Protein AF-A0A969N035-F1 (afdb_monomer)

Mean predicted aligned error: 5.3 Å

pLDDT: mean 88.07, std 5.75, range [61.44, 95.5]

Structure (mmCIF, N/CA/C/O backbone):
data_AF-A0A969N035-F1
#
_entry.id   AF-A0A969N035-F1
#
loop_
_atom_site.group_PDB
_atom_site.id
_atom_site.type_symbol
_atom_site.label_atom_id
_atom_site.label_alt_id
_atom_site.label_comp_id
_atom_site.label_asym_id
_atom_site.label_entity_id
_atom_site.label_seq_id
_atom_site.pdbx_PDB_ins_code
_atom_site.Cartn_x
_atom_site.Cartn_y
_atom_site.Cartn_z
_atom_site.occupancy
_atom_site.B_iso_or_equiv
_atom_site.auth_seq_id
_atom_site.auth_comp_id
_atom_site.auth_asym_id
_atom_site.auth_atom_id
_atom_site.pdbx_PDB_model_num
ATOM 1 N N . MET A 1 1 ? -14.420 -9.592 6.435 1.00 79.50 1 MET A N 1
ATOM 2 C CA . MET A 1 1 ? -13.135 -9.461 5.724 1.00 79.50 1 MET A CA 1
ATOM 3 C C . MET A 1 1 ? -13.407 -8.513 4.603 1.00 79.50 1 MET A C 1
ATOM 5 O O . MET A 1 1 ? -14.156 -8.874 3.703 1.00 79.50 1 MET A O 1
ATOM 9 N N . HIS A 1 2 ? -12.872 -7.311 4.712 1.00 87.25 2 HIS A N 1
ATOM 10 C CA . HIS A 1 2 ? -13.128 -6.267 3.742 1.00 87.25 2 HIS A CA 1
ATOM 11 C C . HIS A 1 2 ? -11.819 -5.588 3.368 1.00 87.25 2 HIS A C 1
ATOM 13 O O . HIS A 1 2 ? -11.051 -5.183 4.242 1.00 87.25 2 HIS A O 1
ATOM 19 N N . ILE A 1 3 ? -11.551 -5.504 2.068 1.00 89.44 3 ILE A N 1
ATOM 20 C CA . ILE A 1 3 ? -10.440 -4.718 1.535 1.00 89.44 3 ILE A CA 1
ATOM 21 C C . ILE A 1 3 ? -11.058 -3.416 1.035 1.00 89.44 3 ILE A C 1
ATOM 23 O O . ILE A 1 3 ? -11.616 -3.377 -0.060 1.00 89.44 3 ILE A O 1
ATOM 27 N N . TYR A 1 4 ? -10.991 -2.379 1.868 1.00 91.38 4 TYR A N 1
ATOM 28 C CA . TYR A 1 4 ? -11.556 -1.067 1.581 1.00 91.38 4 TYR A CA 1
ATOM 29 C C . TYR A 1 4 ? -10.765 -0.379 0.475 1.00 91.38 4 TYR A C 1
ATOM 31 O O . TYR A 1 4 ? -9.536 -0.289 0.533 1.00 91.38 4 TYR A O 1
ATOM 39 N N . GLN A 1 5 ? -11.469 0.136 -0.526 1.00 88.00 5 GLN A N 1
ATOM 40 C CA . GLN A 1 5 ? -10.866 0.906 -1.615 1.00 88.00 5 GLN A CA 1
ATOM 41 C C . GLN A 1 5 ? -10.540 2.354 -1.175 1.00 88.00 5 GLN A C 1
ATOM 43 O O . GLN A 1 5 ? -11.072 2.815 -0.166 1.00 88.00 5 GLN A O 1
ATOM 48 N N . PRO A 1 6 ? -9.728 3.140 -1.922 1.00 80.94 6 PRO A N 1
ATOM 49 C CA . PRO A 1 6 ? -9.259 4.482 -1.514 1.00 80.94 6 PRO A CA 1
ATOM 50 C C . PRO A 1 6 ? -10.329 5.572 -1.292 1.00 80.94 6 PRO A C 1
ATOM 52 O O . PRO A 1 6 ? -9.987 6.742 -1.120 1.00 80.94 6 PRO A O 1
ATOM 55 N N . LYS A 1 7 ? -11.612 5.230 -1.402 1.00 81.56 7 LYS A N 1
ATOM 56 C CA . LYS A 1 7 ? -12.772 6.117 -1.220 1.00 81.56 7 LYS A CA 1
ATOM 57 C C . LYS A 1 7 ? -13.932 5.416 -0.514 1.00 81.56 7 LYS A C 1
ATOM 59 O O . LYS A 1 7 ? -15.048 5.921 -0.535 1.00 81.56 7 LYS A O 1
ATOM 64 N N . GLU A 1 8 ? -13.692 4.216 -0.009 1.00 88.38 8 GLU A N 1
ATOM 65 C CA . GLU A 1 8 ? -14.715 3.430 0.649 1.00 88.38 8 GLU A CA 1
ATOM 66 C C . GLU A 1 8 ? -14.650 3.693 2.147 1.00 88.38 8 GLU A C 1
ATOM 68 O O . GLU A 1 8 ? -13.581 3.598 2.750 1.00 88.38 8 GLU A O 1
ATOM 73 N N . ASP A 1 9 ? -15.791 4.044 2.729 1.00 87.88 9 ASP A N 1
ATOM 74 C CA . ASP A 1 9 ? -15.888 4.258 4.163 1.00 87.88 9 ASP A CA 1
ATOM 75 C C . ASP A 1 9 ? -15.878 2.925 4.907 1.00 87.88 9 ASP A C 1
ATOM 77 O O . ASP A 1 9 ? -16.396 1.909 4.435 1.00 87.88 9 ASP A O 1
ATOM 81 N N . TRP A 1 10 ? -15.314 2.940 6.111 1.00 89.81 10 TRP A N 1
ATOM 82 C CA . TRP A 1 10 ? -15.334 1.763 6.963 1.00 89.81 10 TRP A CA 1
ATOM 83 C C . TRP A 1 10 ? -16.726 1.496 7.501 1.00 89.81 10 TRP A C 1
ATOM 85 O O . TRP A 1 10 ? -17.423 2.403 7.963 1.00 89.81 10 TRP A O 1
ATOM 95 N N . ILE A 1 11 ? -17.092 0.219 7.523 1.00 87.75 11 ILE A N 1
ATOM 96 C CA . ILE A 1 11 ? -18.293 -0.217 8.219 1.00 87.75 11 ILE A CA 1
ATOM 97 C C . ILE A 1 11 ? -18.085 0.068 9.721 1.00 87.75 11 ILE A C 1
ATOM 99 O O . ILE A 1 11 ? -17.047 -0.308 10.280 1.00 87.75 11 ILE A O 1
ATOM 103 N N . PRO A 1 12 ? -19.031 0.740 10.406 1.00 83.94 12 PRO A N 1
ATOM 104 C CA . PRO A 1 12 ? -18.907 1.024 11.831 1.00 83.94 12 PRO A CA 1
ATOM 105 C C . PRO A 1 12 ? -18.654 -0.245 12.655 1.00 83.94 12 PRO A C 1
ATOM 107 O O . PRO A 1 12 ? -19.396 -1.216 12.559 1.00 83.94 12 PRO A O 1
ATOM 110 N N . GLY A 1 13 ? -17.602 -0.229 13.479 1.00 81.00 13 GLY A N 1
ATOM 111 C CA . GLY A 1 13 ? -17.180 -1.387 14.279 1.00 81.00 13 GLY A CA 1
ATOM 112 C C . GLY A 1 13 ? -16.235 -2.359 13.560 1.00 81.00 13 GLY A C 1
ATOM 113 O O . GLY A 1 13 ? -15.646 -3.214 14.215 1.00 81.00 13 GLY A O 1
ATOM 114 N N . GLU A 1 14 ? -16.010 -2.190 12.256 1.00 84.06 14 GLU A N 1
ATOM 115 C CA . GLU A 1 14 ? -15.136 -3.026 11.425 1.00 84.06 14 GLU A CA 1
ATOM 116 C C . GLU A 1 14 ? -13.935 -2.235 10.884 1.00 84.06 14 GLU A C 1
ATOM 118 O O . GLU A 1 14 ? -13.693 -2.146 9.676 1.00 84.06 14 GLU A O 1
ATOM 123 N N . PHE A 1 15 ? -13.154 -1.665 11.803 1.00 86.38 15 PHE A N 1
ATOM 124 C CA . PHE A 1 15 ? -11.963 -0.882 11.472 1.00 86.38 15 PHE A CA 1
ATOM 125 C C . PHE A 1 15 ? -10.928 -1.713 10.706 1.00 86.38 15 PHE A C 1
ATOM 127 O O . PHE A 1 15 ? -10.736 -2.899 10.989 1.00 86.38 15 PHE A O 1
ATOM 134 N N . ALA A 1 16 ? -10.231 -1.083 9.758 1.00 90.88 16 ALA A N 1
ATOM 135 C CA . ALA A 1 16 ? -9.109 -1.730 9.099 1.00 90.88 16 ALA A CA 1
ATOM 136 C C . ALA A 1 16 ? -7.880 -1.734 10.017 1.00 90.88 16 ALA A C 1
ATOM 138 O O . ALA A 1 16 ? -7.433 -0.698 10.505 1.00 90.88 16 ALA A O 1
ATOM 139 N N . SER A 1 17 ? -7.321 -2.919 10.227 1.00 92.69 17 SER A N 1
ATOM 140 C CA . SER A 1 17 ? -6.133 -3.168 11.048 1.00 92.69 17 SER A CA 1
ATOM 141 C C . SER A 1 17 ? -4.833 -3.075 10.247 1.00 92.69 17 SER A C 1
ATOM 143 O O . SER A 1 17 ? -3.751 -2.962 10.826 1.00 92.69 17 SER A O 1
ATOM 145 N N . LEU A 1 18 ? -4.925 -3.120 8.916 1.00 94.62 18 LEU A N 1
ATOM 146 C CA . LEU A 1 18 ? -3.807 -2.938 7.994 1.00 94.62 18 LEU A CA 1
ATOM 147 C C . LEU A 1 18 ? -4.062 -1.762 7.058 1.00 94.62 18 LEU A C 1
ATOM 149 O O . LEU A 1 18 ? -5.156 -1.629 6.512 1.00 94.62 18 LEU A O 1
ATOM 153 N N . LEU A 1 19 ? -3.018 -0.977 6.813 1.00 95.50 19 LEU A N 1
AT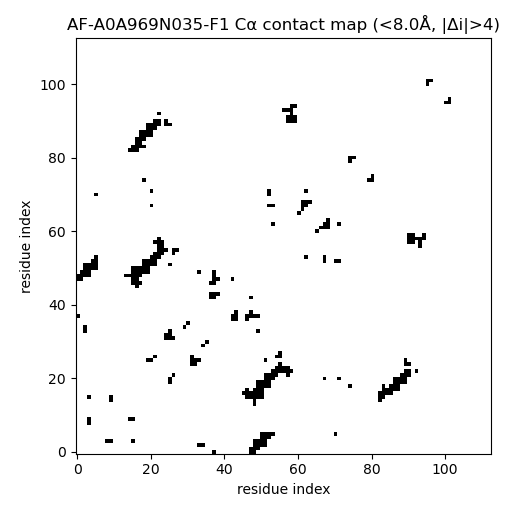OM 154 C CA . LEU A 1 19 ? -2.963 -0.016 5.717 1.00 95.50 19 LEU A CA 1
ATOM 155 C C . LEU A 1 19 ? -2.038 -0.569 4.633 1.00 95.50 19 LEU A C 1
ATOM 157 O O . LEU A 1 19 ? -0.857 -0.788 4.884 1.00 95.50 19 LEU A O 1
ATOM 161 N N . ALA A 1 20 ? -2.551 -0.790 3.432 1.00 95.12 20 ALA A N 1
ATOM 162 C CA . ALA A 1 20 ? -1.794 -1.286 2.294 1.00 95.12 20 ALA A CA 1
ATOM 163 C C . ALA A 1 20 ? -1.726 -0.217 1.204 1.00 95.12 20 ALA A C 1
ATOM 165 O O . ALA A 1 20 ? -2.754 0.293 0.777 1.00 95.12 20 ALA A O 1
ATOM 166 N N . ILE A 1 21 ? -0.534 0.108 0.715 1.00 94.44 21 ILE A N 1
ATOM 167 C CA . ILE A 1 21 ? -0.336 0.973 -0.452 1.00 94.44 21 ILE A CA 1
ATOM 168 C C . ILE A 1 21 ? 0.465 0.218 -1.504 1.00 94.44 21 ILE A C 1
ATOM 170 O O . ILE A 1 21 ? 1.528 -0.334 -1.206 1.00 94.44 21 ILE A O 1
ATOM 174 N N . GLY A 1 22 ? -0.038 0.191 -2.737 1.00 93.06 22 GLY A N 1
ATOM 175 C CA . GLY A 1 22 ? 0.721 -0.428 -3.807 1.00 93.06 22 GLY A CA 1
ATOM 176 C C . GLY A 1 22 ? 0.124 -0.377 -5.201 1.00 93.06 22 GLY A C 1
ATOM 177 O O . GLY A 1 22 ? -0.810 0.376 -5.477 1.00 93.06 22 GLY A O 1
ATOM 178 N N . ASP A 1 23 ? 0.708 -1.176 -6.089 1.00 90.50 23 ASP A N 1
ATOM 179 C CA . ASP A 1 23 ? 0.317 -1.251 -7.493 1.00 90.50 23 ASP A CA 1
ATOM 180 C C . ASP A 1 23 ? -0.586 -2.470 -7.784 1.00 90.50 23 ASP A C 1
ATOM 182 O O . ASP A 1 23 ? -1.294 -2.983 -6.914 1.00 90.50 23 ASP A O 1
ATOM 186 N N . SER A 1 24 ? -0.565 -2.933 -9.035 1.00 88.75 24 SER A N 1
ATOM 187 C CA . SER A 1 24 ? -1.169 -4.178 -9.514 1.00 88.75 24 SER A CA 1
ATOM 188 C C . SER A 1 24 ? -1.101 -5.368 -8.544 1.00 88.75 24 SER A C 1
ATOM 190 O O . SER A 1 24 ? -2.098 -6.073 -8.408 1.00 88.75 24 SER A O 1
ATOM 192 N N . TRP A 1 25 ? 0.005 -5.571 -7.816 1.00 87.44 25 TRP A N 1
ATOM 193 C CA . TRP A 1 25 ? 0.171 -6.707 -6.896 1.00 87.44 25 TRP A CA 1
ATOM 194 C C . TRP A 1 25 ? -0.837 -6.718 -5.739 1.00 87.44 25 TRP A C 1
ATOM 196 O O . TRP A 1 25 ? -1.196 -7.786 -5.237 1.00 87.44 25 TRP A O 1
ATOM 206 N N . PHE A 1 26 ? -1.323 -5.543 -5.335 1.00 91.94 26 PHE A N 1
ATOM 207 C CA . PHE A 1 26 ? -2.404 -5.392 -4.358 1.00 91.94 26 PHE A CA 1
ATOM 208 C C . PHE A 1 26 ? -3.778 -5.252 -5.025 1.00 91.94 26 PHE A C 1
ATOM 210 O O . PHE A 1 26 ? -4.783 -5.622 -4.428 1.00 91.94 26 PHE A O 1
ATOM 217 N N . TRP A 1 27 ? -3.824 -4.781 -6.273 1.00 86.06 27 TRP A N 1
ATOM 218 C CA . 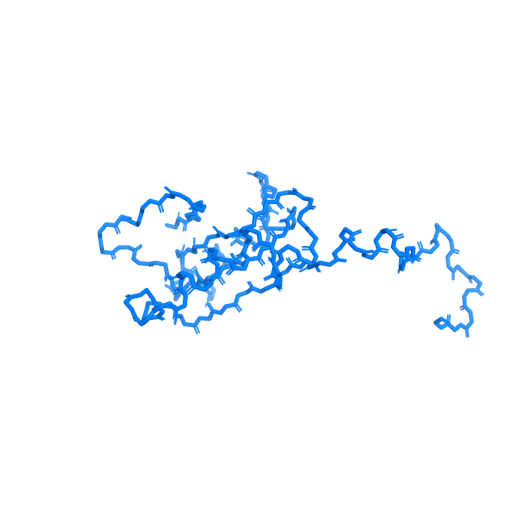TRP A 1 27 ? -5.057 -4.411 -6.974 1.00 86.06 27 TRP A CA 1
ATOM 219 C C . TRP A 1 27 ? -5.668 -5.479 -7.889 1.00 86.06 27 TRP A C 1
ATOM 221 O O . TRP A 1 27 ? -6.787 -5.277 -8.364 1.00 86.06 27 TRP A O 1
ATOM 231 N N . TYR A 1 28 ? -4.985 -6.593 -8.175 1.00 81.88 28 TYR A N 1
ATOM 232 C CA . TYR A 1 28 ? -5.564 -7.630 -9.036 1.00 81.88 28 TYR A CA 1
ATOM 233 C C . TYR A 1 28 ? -6.930 -8.107 -8.501 1.00 81.88 28 TYR A C 1
ATOM 235 O O . TYR A 1 28 ? -7.062 -8.373 -7.305 1.00 81.88 28 TYR A O 1
ATOM 243 N N . PRO A 1 29 ? -7.957 -8.239 -9.365 1.00 67.25 29 PRO A N 1
ATOM 244 C CA . PRO A 1 29 ? -9.344 -8.431 -8.934 1.00 67.25 29 PRO A CA 1
ATOM 245 C C . PRO A 1 29 ? -9.625 -9.797 -8.291 1.00 67.25 29 PRO A C 1
ATOM 247 O O . PRO A 1 29 ? -10.681 -9.975 -7.690 1.00 67.25 29 PRO A O 1
ATOM 250 N N . LYS A 1 30 ? -8.715 -10.770 -8.427 1.00 69.19 30 LYS A N 1
ATOM 251 C CA . LYS A 1 30 ? -8.791 -12.092 -7.791 1.00 69.19 30 LYS A CA 1
ATOM 252 C C . LYS A 1 30 ? -7.393 -12.547 -7.383 1.00 69.19 30 LYS A C 1
ATOM 254 O O . LYS A 1 30 ? -6.454 -12.331 -8.147 1.00 69.19 30 LYS A O 1
ATOM 259 N N . ASN A 1 31 ? -7.281 -13.217 -6.235 1.00 71.62 31 ASN A N 1
ATOM 260 C CA . ASN A 1 31 ? -6.047 -13.842 -5.746 1.00 71.62 31 ASN A CA 1
ATOM 261 C C . ASN A 1 31 ? -4.861 -12.870 -5.634 1.00 71.62 31 ASN A C 1
ATOM 263 O O . ASN A 1 31 ? -3.728 -13.220 -5.964 1.00 71.62 31 ASN A O 1
ATOM 267 N N . ASN A 1 32 ? -5.113 -11.639 -5.187 1.00 86.00 32 ASN A N 1
ATOM 268 C CA . ASN A 1 32 ? -4.027 -10.721 -4.854 1.00 86.00 32 ASN A CA 1
ATOM 269 C C . ASN A 1 32 ? -3.444 -11.039 -3.464 1.00 86.00 32 ASN A C 1
ATOM 271 O O . ASN A 1 32 ? -4.038 -11.763 -2.660 1.00 86.00 32 ASN A O 1
ATOM 275 N N . ILE A 1 33 ? -2.263 -10.486 -3.173 1.00 88.81 33 ILE A N 1
ATOM 276 C CA . ILE A 1 33 ? -1.541 -10.751 -1.918 1.00 88.81 33 ILE A CA 1
ATOM 277 C C . ILE A 1 33 ? -2.364 -10.353 -0.685 1.00 88.81 33 ILE A C 1
ATOM 279 O O . ILE A 1 33 ? -2.304 -11.037 0.337 1.00 88.81 33 ILE A O 1
ATOM 283 N N . LEU A 1 34 ? -3.154 -9.279 -0.771 1.00 90.88 34 LEU A N 1
ATOM 284 C CA . LEU A 1 34 ? -3.968 -8.814 0.352 1.00 90.88 34 LEU A CA 1
ATOM 285 C C . LEU A 1 34 ? -5.074 -9.813 0.694 1.00 90.88 34 LEU A C 1
ATOM 287 O O . LEU A 1 34 ? -5.315 -10.066 1.872 1.00 90.88 34 LEU A O 1
ATOM 291 N N . GLN A 1 35 ? -5.689 -10.434 -0.316 1.00 89.44 35 GLN A N 1
ATOM 292 C CA . GLN A 1 35 ? -6.662 -11.503 -0.110 1.00 89.44 35 GLN A CA 1
ATOM 293 C C . GLN A 1 35 ? -6.022 -12.704 0.599 1.00 89.44 35 GLN A C 1
ATOM 295 O O . GLN A 1 35 ? -6.551 -13.178 1.602 1.00 89.44 35 GLN A O 1
ATOM 300 N N . ALA A 1 36 ? -4.846 -13.144 0.141 1.00 88.88 36 ALA A N 1
ATOM 301 C CA . ALA A 1 36 ? -4.133 -14.251 0.775 1.00 88.88 36 ALA A CA 1
ATOM 302 C C . ALA A 1 36 ? -3.801 -13.960 2.250 1.00 88.88 36 ALA A C 1
ATOM 304 O O . ALA A 1 36 ? -3.953 -14.838 3.097 1.00 88.88 36 ALA A O 1
ATOM 305 N N . LEU A 1 37 ? -3.393 -12.728 2.577 1.00 87.88 37 LEU A N 1
ATOM 306 C CA . LEU A 1 37 ? -3.134 -12.307 3.959 1.00 87.88 37 LEU A CA 1
ATOM 307 C C . LEU A 1 37 ? -4.405 -12.299 4.812 1.00 87.88 37 LEU A C 1
ATOM 309 O O . LEU A 1 37 ? -4.397 -12.811 5.932 1.00 87.88 37 LEU A O 1
ATOM 313 N N . ALA A 1 38 ? -5.488 -11.741 4.277 1.00 87.75 38 ALA A N 1
ATOM 314 C CA . ALA A 1 38 ? -6.751 -11.592 4.985 1.00 87.75 38 ALA A CA 1
ATOM 315 C C . ALA A 1 38 ? -7.477 -12.936 5.209 1.00 87.75 38 ALA A C 1
ATOM 317 O O . ALA A 1 38 ? -8.245 -13.074 6.163 1.00 87.75 38 ALA A O 1
ATOM 318 N N . GLU A 1 39 ? -7.201 -13.944 4.376 1.00 88.69 39 GLU A N 1
ATOM 319 C CA . GLU A 1 39 ? -7.745 -15.304 4.491 1.00 88.69 39 GLU A CA 1
ATOM 320 C C . GLU A 1 39 ? -6.811 -16.271 5.243 1.00 88.69 39 GLU A C 1
ATOM 322 O O . GLU A 1 39 ? -7.243 -17.348 5.668 1.00 88.69 39 GLU A O 1
ATOM 327 N N . HIS A 1 40 ? -5.541 -15.908 5.458 1.00 89.88 40 HIS A N 1
ATOM 328 C CA . HIS A 1 40 ? -4.557 -16.811 6.050 1.00 89.88 40 HIS A CA 1
ATOM 329 C C . HIS A 1 40 ? -4.953 -17.217 7.487 1.00 89.88 40 HIS A C 1
ATOM 331 O O . HIS A 1 40 ? -5.126 -16.344 8.343 1.00 89.88 40 HIS A O 1
ATOM 337 N N . PRO A 1 41 ? -5.012 -18.523 7.833 1.00 89.44 41 PRO A N 1
ATOM 338 C CA . PRO A 1 41 ? -5.584 -18.998 9.101 1.00 89.44 41 PRO A CA 1
ATOM 339 C C . PRO A 1 41 ? -4.976 -18.402 10.373 1.00 89.44 41 PRO A C 1
ATOM 341 O O . PRO A 1 41 ? -5.661 -18.304 11.384 1.00 89.44 41 PRO A O 1
ATOM 344 N N . ARG A 1 42 ? -3.697 -18.008 10.328 1.00 88.31 42 ARG A N 1
ATOM 345 C CA . ARG A 1 42 ? -2.982 -17.408 11.472 1.00 88.31 42 ARG A CA 1
ATOM 346 C C . ARG A 1 42 ? -3.014 -15.879 11.503 1.00 88.31 42 ARG A C 1
ATOM 348 O O . ARG A 1 42 ? -2.598 -15.295 12.493 1.00 88.31 42 ARG A O 1
ATOM 355 N N . LEU A 1 43 ? -3.417 -15.241 10.406 1.00 83.81 43 LEU A N 1
ATOM 356 C CA . LEU A 1 43 ? -3.344 -13.786 10.227 1.00 83.81 43 LEU A CA 1
ATOM 357 C C . LEU A 1 43 ? -4.731 -13.152 10.091 1.00 83.81 43 LEU A C 1
ATOM 359 O O . LEU A 1 43 ? -4.889 -11.976 10.395 1.00 83.81 43 LEU A O 1
ATOM 363 N N . LYS A 1 44 ? -5.742 -13.931 9.695 1.00 81.62 44 LYS A N 1
ATOM 364 C CA . LYS A 1 44 ? -7.089 -13.441 9.403 1.00 81.62 44 LYS A CA 1
ATOM 365 C C . LYS A 1 44 ? -7.743 -12.685 10.558 1.00 81.62 44 LYS A C 1
ATOM 367 O O . LYS A 1 44 ? -8.433 -11.719 10.296 1.00 81.62 44 LYS A O 1
ATOM 372 N N . ASP A 1 45 ? -7.555 -13.089 11.813 1.00 83.44 45 ASP A N 1
ATOM 373 C CA . ASP A 1 45 ? -8.276 -12.481 12.939 1.00 83.44 45 ASP A CA 1
ATOM 374 C C . ASP A 1 45 ? -7.721 -11.089 13.292 1.00 83.44 45 ASP A C 1
ATOM 376 O O . ASP A 1 45 ? -8.511 -10.147 13.348 1.00 83.44 45 ASP A O 1
ATOM 380 N N . PRO A 1 46 ? -6.393 -10.895 13.443 1.00 80.44 46 PRO A N 1
ATOM 381 C CA . PRO A 1 46 ? -5.833 -9.559 13.648 1.00 80.44 46 PRO A CA 1
ATOM 382 C C . PRO A 1 46 ? -5.814 -8.689 12.384 1.00 80.44 46 PRO A C 1
ATOM 384 O O . PRO A 1 46 ? -5.654 -7.480 12.512 1.00 80.44 46 PRO A O 1
ATOM 387 N N . PHE A 1 47 ? -5.935 -9.272 11.182 1.00 83.56 47 PHE A N 1
ATOM 388 C CA . PHE A 1 47 ? -5.706 -8.571 9.910 1.00 83.56 47 PHE A CA 1
ATOM 389 C C . PHE A 1 47 ? -6.843 -8.692 8.891 1.00 83.56 47 PHE A C 1
ATOM 391 O O . PHE A 1 47 ? -6.634 -8.528 7.689 1.00 83.56 47 PHE A O 1
ATOM 398 N N . ARG A 1 48 ? -8.061 -8.973 9.362 1.00 83.50 48 ARG A N 1
ATOM 399 C CA . ARG A 1 48 ? -9.206 -9.294 8.497 1.00 83.50 48 ARG A CA 1
ATOM 400 C C . ARG A 1 48 ? -9.630 -8.159 7.576 1.00 83.50 48 ARG A C 1
ATOM 402 O O . ARG A 1 48 ? -10.210 -8.415 6.522 1.00 83.50 48 ARG A O 1
ATOM 409 N N . ASN A 1 49 ? -9.427 -6.923 8.016 1.00 91.38 49 ASN A N 1
ATOM 410 C CA . ASN A 1 49 ? -9.890 -5.730 7.329 1.00 91.38 49 ASN A CA 1
ATOM 411 C C . ASN A 1 49 ? -8.685 -4.860 6.966 1.00 91.38 49 ASN A C 1
ATOM 413 O O . ASN A 1 49 ? -7.825 -4.583 7.806 1.00 91.38 49 ASN A O 1
ATOM 417 N N . ILE A 1 50 ? -8.617 -4.450 5.702 1.00 93.81 50 ILE A N 1
ATOM 418 C CA . ILE A 1 50 ? -7.445 -3.798 5.114 1.00 93.81 50 ILE A CA 1
ATOM 419 C C . ILE A 1 50 ? -7.903 -2.535 4.393 1.00 93.81 50 ILE A C 1
ATOM 421 O O . ILE A 1 50 ? -8.765 -2.610 3.525 1.00 93.81 50 ILE A O 1
ATOM 425 N N . GLN A 1 51 ? -7.315 -1.385 4.710 1.00 94.94 51 GLN A N 1
ATOM 426 C CA . GLN A 1 51 ? -7.455 -0.179 3.903 1.00 94.94 51 GLN A CA 1
ATOM 427 C C . GLN A 1 51 ? -6.436 -0.238 2.774 1.00 94.94 51 GLN A C 1
ATOM 429 O O . GLN A 1 51 ? -5.235 -0.198 3.032 1.00 94.94 51 GLN A O 1
ATOM 434 N N . MET A 1 52 ? -6.894 -0.319 1.528 1.00 94.00 52 MET A N 1
ATOM 435 C CA . MET A 1 52 ? -6.027 -0.319 0.357 1.00 94.00 52 MET A CA 1
ATOM 436 C C . MET A 1 52 ? -5.973 1.068 -0.288 1.00 94.00 52 MET A C 1
ATOM 438 O O . MET A 1 52 ? -6.988 1.731 -0.504 1.00 94.00 52 MET A O 1
ATOM 442 N N . LEU A 1 53 ? -4.758 1.486 -0.619 1.00 93.00 53 LEU A N 1
ATOM 443 C CA . LEU A 1 53 ? -4.392 2.675 -1.374 1.00 93.00 53 LEU A CA 1
ATOM 444 C C . LEU A 1 53 ? -3.619 2.270 -2.635 1.00 93.00 53 LEU A C 1
ATOM 446 O O . LEU A 1 53 ? -3.137 1.142 -2.765 1.00 93.00 53 LEU A O 1
ATOM 450 N N . GLY A 1 54 ? -3.455 3.213 -3.561 1.00 85.12 54 GLY A N 1
ATOM 451 C CA . GLY A 1 54 ? -2.737 2.974 -4.813 1.00 85.12 54 GLY A CA 1
ATOM 452 C C . GLY A 1 54 ? -3.665 2.681 -5.988 1.00 85.12 54 GLY A C 1
ATOM 453 O O . GLY A 1 54 ? -4.853 2.995 -5.936 1.00 85.12 54 GLY A O 1
ATOM 454 N N . TYR A 1 55 ? -3.107 2.153 -7.074 1.00 85.94 55 TYR A N 1
ATOM 455 C CA . TYR A 1 55 ? -3.858 1.694 -8.244 1.00 85.94 55 TYR A CA 1
ATOM 456 C C . TYR A 1 55 ? -2.966 0.823 -9.126 1.00 85.94 55 TYR A C 1
ATOM 458 O O . TYR A 1 55 ? -1.739 0.896 -9.046 1.00 85.94 55 TYR A O 1
ATOM 466 N N . ASN A 1 56 ? -3.573 0.067 -10.040 1.00 86.06 56 ASN A N 1
ATOM 467 C CA . ASN A 1 56 ? -2.830 -0.655 -11.067 1.00 86.06 56 ASN A CA 1
ATOM 468 C C . ASN A 1 56 ? -1.874 0.287 -11.840 1.00 86.06 56 ASN A C 1
ATOM 470 O O . ASN A 1 56 ? -2.270 1.380 -12.249 1.00 86.06 56 ASN A O 1
ATOM 474 N N . GLY A 1 57 ? -0.616 -0.132 -12.011 1.00 86.50 57 GLY A N 1
ATOM 475 C CA . GLY A 1 57 ? 0.426 0.647 -12.689 1.00 86.50 57 GLY A CA 1
ATOM 476 C C . GLY A 1 57 ? 1.056 1.778 -11.864 1.00 86.50 57 GLY A C 1
ATOM 477 O O . GLY A 1 57 ? 1.758 2.616 -12.428 1.00 86.50 57 GLY A O 1
ATOM 478 N N . ALA A 1 58 ? 0.797 1.854 -10.555 1.00 90.69 58 ALA A N 1
ATOM 479 C CA . ALA A 1 58 ? 1.381 2.901 -9.725 1.00 90.69 58 ALA A CA 1
ATOM 480 C C . ALA A 1 58 ? 2.922 2.830 -9.671 1.00 90.69 58 ALA A C 1
ATOM 482 O O . ALA A 1 58 ? 3.505 1.753 -9.521 1.00 90.69 58 ALA A O 1
ATOM 483 N N . LYS A 1 59 ? 3.568 3.996 -9.790 1.00 91.00 59 LYS A N 1
ATOM 484 C CA . LYS A 1 59 ? 5.030 4.163 -9.714 1.00 91.00 59 LYS A CA 1
ATOM 485 C C . LYS A 1 59 ? 5.474 4.661 -8.344 1.00 91.00 59 LYS A C 1
ATOM 487 O O . LYS A 1 59 ? 4.700 5.328 -7.650 1.00 91.00 59 LYS A O 1
ATOM 492 N N . LEU A 1 60 ? 6.733 4.420 -7.983 1.00 89.50 60 LEU A N 1
ATOM 493 C CA . LEU A 1 60 ? 7.295 4.826 -6.691 1.00 89.50 60 LEU A CA 1
ATOM 494 C C . LEU A 1 60 ? 7.185 6.342 -6.462 1.00 89.50 60 LEU A C 1
ATOM 496 O O . LEU A 1 60 ? 6.786 6.778 -5.382 1.00 89.50 60 LEU A O 1
ATOM 500 N N . GLU A 1 61 ? 7.433 7.156 -7.493 1.00 91.12 61 GLU A N 1
ATOM 501 C CA . GLU A 1 61 ? 7.284 8.620 -7.420 1.00 91.12 61 GLU A CA 1
ATOM 502 C C . GLU A 1 61 ? 5.877 9.055 -6.969 1.00 91.12 61 GLU A C 1
ATOM 504 O O . GLU A 1 61 ? 5.707 10.065 -6.282 1.00 91.12 61 GLU A O 1
ATOM 509 N N . GLN A 1 62 ? 4.850 8.265 -7.297 1.00 90.94 62 GLN A N 1
ATOM 510 C CA . GLN A 1 62 ? 3.467 8.580 -6.962 1.00 90.9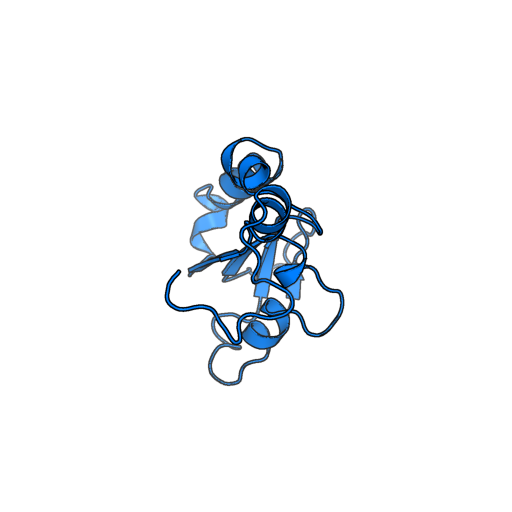4 62 GLN A CA 1
ATOM 511 C C . GLN A 1 62 ? 3.151 8.298 -5.488 1.00 90.94 62 GLN A C 1
ATOM 513 O O . GLN A 1 62 ? 2.214 8.899 -4.950 1.00 90.94 62 GLN A O 1
ATOM 518 N N . TYR A 1 63 ? 3.929 7.421 -4.844 1.00 89.00 63 TYR A N 1
ATOM 519 C CA . TYR A 1 63 ? 3.871 7.146 -3.406 1.00 89.00 63 TYR A CA 1
ATOM 520 C C . TYR A 1 63 ? 4.590 8.216 -2.591 1.00 89.00 63 TYR A C 1
ATOM 522 O O . TYR A 1 63 ? 4.161 8.513 -1.481 1.00 89.00 63 TYR A O 1
ATOM 530 N N . VAL A 1 64 ? 5.663 8.794 -3.140 1.00 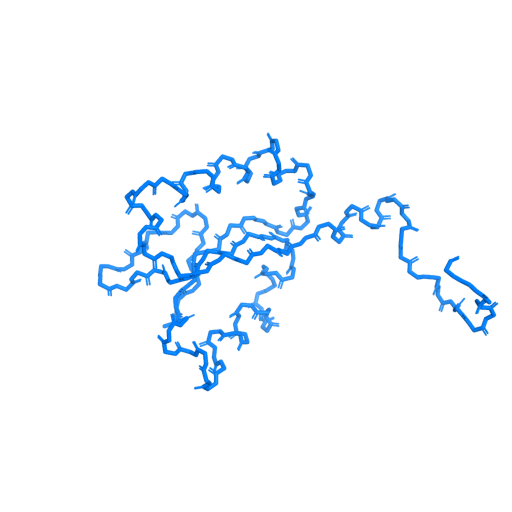88.12 64 VAL A N 1
ATOM 531 C CA . VAL A 1 64 ? 6.498 9.773 -2.429 1.00 88.12 64 VAL A CA 1
ATOM 532 C C . VAL A 1 64 ? 5.982 11.199 -2.621 1.00 88.12 64 VAL A C 1
ATOM 534 O O . VAL A 1 64 ? 5.822 11.935 -1.652 1.00 88.12 64 VAL A O 1
ATOM 537 N N . PHE A 1 65 ? 5.680 11.588 -3.862 1.00 89.19 65 PHE A N 1
ATOM 538 C CA . PHE A 1 65 ? 5.351 12.975 -4.218 1.00 89.19 65 PHE A CA 1
ATOM 539 C C . PHE A 1 65 ? 3.963 13.135 -4.851 1.00 89.19 65 PHE A C 1
ATOM 541 O O . PHE A 1 65 ? 3.434 14.244 -4.940 1.00 89.19 65 PHE A O 1
ATOM 548 N N . GLY A 1 66 ? 3.363 12.039 -5.319 1.00 87.94 66 GLY A N 1
ATOM 549 C CA . GLY A 1 66 ? 2.126 12.074 -6.093 1.00 87.94 66 GLY A CA 1
ATOM 550 C C . GLY A 1 66 ? 0.835 11.949 -5.284 1.00 87.94 66 GLY A C 1
ATOM 551 O O . GLY A 1 66 ? 0.754 12.175 -4.077 1.00 87.94 66 GLY A O 1
ATOM 552 N N . LYS A 1 67 ? -0.234 11.577 -5.996 1.00 85.81 67 LYS A N 1
ATOM 553 C CA . LYS A 1 67 ? -1.592 11.468 -5.440 1.00 85.81 67 LYS A CA 1
ATOM 554 C C . LYS A 1 67 ? -1.712 10.443 -4.304 1.00 85.81 67 LYS A C 1
ATOM 556 O O . LYS A 1 67 ? -2.499 10.669 -3.387 1.00 85.81 67 LYS A O 1
ATOM 561 N N . TYR A 1 68 ? -0.933 9.360 -4.336 1.00 91.62 68 TYR A N 1
ATOM 562 C CA . TYR A 1 68 ? -0.991 8.327 -3.300 1.00 91.62 68 TYR A CA 1
ATOM 563 C C . TYR A 1 68 ? -0.267 8.759 -2.025 1.00 91.62 68 TYR A C 1
ATOM 565 O O . TYR A 1 68 ? -0.712 8.387 -0.946 1.00 91.62 68 TYR A O 1
ATOM 573 N N . ALA A 1 69 ? 0.753 9.621 -2.127 1.00 92.44 69 ALA A N 1
ATOM 574 C CA . ALA A 1 69 ? 1.398 10.233 -0.965 1.00 92.44 69 ALA A CA 1
ATOM 575 C C . ALA A 1 69 ? 0.374 10.970 -0.089 1.00 92.44 69 ALA A C 1
ATOM 577 O O . ALA A 1 69 ? 0.291 10.742 1.114 1.00 92.44 69 ALA A O 1
ATOM 578 N N . LYS A 1 70 ? -0.490 11.788 -0.709 1.00 91.31 70 LYS A N 1
ATOM 579 C CA . LYS A 1 70 ? -1.538 12.540 0.004 1.00 91.31 70 LYS A CA 1
ATOM 580 C C . LYS A 1 70 ? -2.550 11.624 0.695 1.00 91.31 70 LYS A C 1
ATOM 582 O O . LYS A 1 70 ? -2.923 11.888 1.835 1.00 91.31 70 LYS A O 1
ATOM 587 N N . GLN A 1 71 ? -2.985 10.559 0.021 1.00 91.94 71 GLN A N 1
ATOM 588 C CA . GLN A 1 71 ? -3.897 9.566 0.602 1.00 91.94 71 GLN A CA 1
ATOM 589 C C . GLN A 1 71 ? -3.237 8.820 1.766 1.00 91.94 71 GLN A C 1
ATOM 591 O O . GLN A 1 71 ? -3.831 8.665 2.825 1.00 91.94 71 GLN A O 1
ATOM 596 N N . PHE A 1 72 ? -1.976 8.434 1.607 1.00 93.25 72 PHE A N 1
ATOM 597 C CA . PHE A 1 72 ? -1.222 7.747 2.644 1.00 93.25 72 PHE A CA 1
ATOM 598 C C . PHE A 1 72 ? -1.006 8.637 3.875 1.00 93.25 72 PHE A C 1
ATOM 600 O O . PHE A 1 72 ? -1.282 8.222 4.997 1.00 93.25 72 PHE A O 1
ATOM 607 N N . THR A 1 73 ? -0.624 9.904 3.689 1.00 93.12 73 THR A N 1
ATOM 608 C CA . THR A 1 73 ? -0.527 10.879 4.788 1.00 93.12 73 THR A CA 1
ATOM 609 C C . THR A 1 73 ? -1.870 11.103 5.481 1.00 93.12 73 THR A C 1
ATOM 611 O O . THR A 1 73 ? -1.911 11.240 6.703 1.00 93.12 73 THR A O 1
ATOM 614 N N . HIS A 1 74 ? -2.972 11.127 4.727 1.00 92.06 74 HIS A N 1
ATOM 615 C CA . HIS A 1 74 ? -4.314 11.244 5.291 1.00 92.06 74 HIS A CA 1
ATOM 616 C C . HIS A 1 74 ? -4.639 10.082 6.239 1.00 92.06 74 HIS A C 1
ATOM 618 O O . HIS A 1 74 ? -5.141 10.330 7.339 1.00 92.06 74 HIS A O 1
ATOM 624 N N . GLU A 1 75 ? -4.299 8.852 5.850 1.00 93.19 75 GLU A N 1
ATOM 625 C CA . GLU A 1 75 ? -4.490 7.659 6.679 1.00 93.19 75 GLU A CA 1
ATOM 626 C C . GLU A 1 75 ? -3.572 7.613 7.904 1.00 93.19 75 GLU A C 1
ATOM 628 O O . GLU A 1 75 ? -3.943 7.097 8.957 1.00 93.19 75 GLU A O 1
ATOM 633 N N . L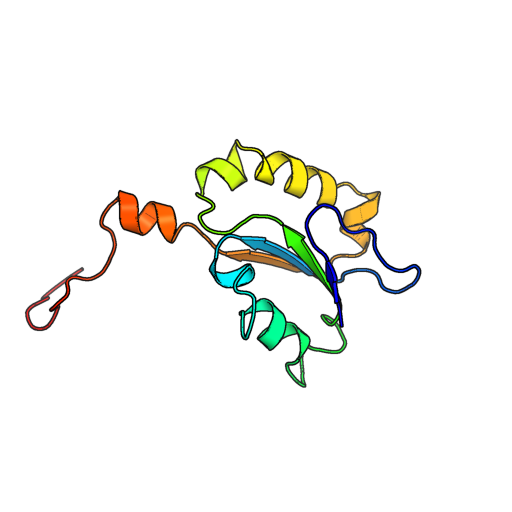EU A 1 76 ? -2.395 8.229 7.825 1.00 93.56 76 LEU A N 1
ATOM 634 C CA . LEU A 1 76 ? -1.471 8.316 8.956 1.00 93.56 76 LEU A CA 1
ATOM 635 C C . LEU A 1 76 ? -1.809 9.430 9.960 1.00 93.56 76 LEU A C 1
ATOM 637 O O . LEU A 1 76 ? -1.097 9.601 10.957 1.00 93.56 76 LEU A O 1
ATOM 641 N N . ARG A 1 77 ? -2.902 10.180 9.763 1.00 95.06 77 ARG A N 1
ATOM 642 C CA . ARG A 1 77 ? -3.380 11.149 10.764 1.00 95.06 77 ARG A CA 1
ATOM 643 C C . ARG A 1 77 ? -3.765 10.427 12.064 1.00 95.06 77 ARG A C 1
ATOM 645 O O . ARG A 1 77 ? -4.291 9.317 12.001 1.00 95.06 77 ARG A O 1
ATOM 652 N N . PRO A 1 78 ? -3.584 11.048 13.250 1.00 94.94 78 PRO A N 1
ATOM 653 C CA . PRO A 1 78 ? -3.834 10.400 14.544 1.00 94.94 78 PRO A CA 1
ATOM 654 C C . PRO A 1 78 ? -5.201 9.719 14.683 1.00 94.94 78 PRO A C 1
ATOM 656 O O . PRO A 1 78 ? -5.305 8.675 15.321 1.00 94.94 78 PRO A O 1
ATOM 659 N N . ILE A 1 79 ? -6.233 10.300 14.068 1.00 91.25 79 ILE A N 1
ATOM 660 C CA . ILE A 1 79 ? -7.601 9.783 14.111 1.00 91.25 79 ILE A CA 1
ATOM 661 C C . ILE A 1 79 ? -7.762 8.438 13.392 1.00 91.25 79 ILE A C 1
ATOM 663 O O . ILE A 1 79 ? -8.489 7.592 13.900 1.00 91.25 79 ILE A O 1
ATOM 667 N N . ASN A 1 80 ? -7.036 8.214 12.294 1.00 91.50 80 ASN A N 1
ATOM 668 C CA . ASN A 1 80 ? -7.089 6.971 11.522 1.00 91.50 80 ASN A CA 1
ATOM 669 C C . ASN A 1 80 ? -6.001 5.994 11.991 1.00 91.50 80 ASN A C 1
ATOM 671 O O . ASN A 1 80 ? -6.287 4.834 12.280 1.00 91.50 80 ASN A O 1
ATOM 675 N N . ARG A 1 81 ? -4.759 6.475 12.176 1.00 93.56 81 ARG A N 1
ATOM 676 C CA . ARG A 1 81 ? -3.584 5.623 12.438 1.00 93.56 81 ARG A CA 1
ATOM 677 C C . ARG A 1 81 ? -3.707 4.722 13.663 1.00 93.56 81 ARG A C 1
ATOM 679 O O . ARG A 1 81 ? -3.080 3.675 13.705 1.00 93.56 81 ARG A O 1
ATOM 686 N N . LYS A 1 82 ? -4.490 5.141 14.663 1.00 93.19 82 LYS A N 1
ATOM 687 C CA . LYS A 1 82 ? -4.718 4.390 15.907 1.00 93.19 82 LYS A CA 1
ATOM 688 C C . LYS A 1 82 ? -5.376 3.024 15.675 1.00 93.19 82 LYS A C 1
ATOM 690 O O . LYS A 1 82 ? -5.357 2.193 16.573 1.00 93.19 82 LYS A O 1
ATOM 695 N N . HIS A 1 83 ? -5.984 2.825 14.505 1.00 92.25 83 HIS A N 1
ATOM 696 C CA . HIS A 1 83 ? -6.634 1.578 14.119 1.00 92.25 83 HIS A CA 1
ATOM 697 C C . HIS A 1 83 ? -5.682 0.605 13.410 1.00 92.25 83 HIS A C 1
ATOM 699 O O . HIS A 1 83 ? -5.906 -0.601 13.455 1.00 92.25 83 HIS A O 1
ATOM 705 N N . TYR A 1 84 ? -4.597 1.101 12.808 1.00 93.88 84 TYR A N 1
ATOM 706 C CA . TYR A 1 84 ? -3.644 0.264 12.087 1.00 93.88 84 TYR A CA 1
ATOM 707 C C . TYR A 1 84 ? -2.603 -0.342 13.030 1.00 93.88 84 TYR A C 1
ATOM 709 O O . TYR A 1 84 ? -1.976 0.354 13.824 1.00 93.88 84 TYR A O 1
ATOM 717 N N . SER A 1 85 ? -2.374 -1.646 12.891 1.00 92.38 85 SER A N 1
ATOM 718 C CA . SER A 1 85 ? -1.293 -2.374 13.570 1.00 92.38 85 SER A CA 1
ATOM 719 C C . SER A 1 85 ? -0.070 -2.577 12.679 1.00 92.38 85 SER A C 1
ATOM 721 O O . SER A 1 85 ? 1.027 -2.798 13.184 1.00 92.38 85 SER A O 1
ATOM 723 N N . ALA A 1 86 ? -0.239 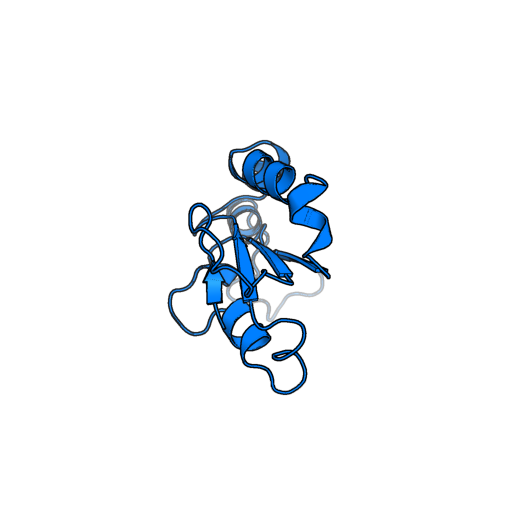-2.493 11.357 1.00 92.50 86 ALA A N 1
ATOM 724 C CA . ALA A 1 86 ? 0.866 -2.549 10.411 1.00 92.50 86 ALA A CA 1
ATOM 725 C C . ALA A 1 86 ? 0.546 -1.821 9.101 1.00 92.50 86 ALA A C 1
ATOM 727 O O . ALA A 1 86 ? -0.613 -1.598 8.737 1.00 92.50 86 ALA A O 1
ATOM 728 N N . VAL A 1 87 ? 1.621 -1.472 8.394 1.00 94.50 87 VAL A N 1
ATOM 729 C CA . VAL A 1 87 ? 1.588 -0.867 7.066 1.00 94.50 87 VAL A CA 1
ATOM 730 C C . VAL A 1 87 ? 2.293 -1.792 6.083 1.00 94.50 87 VAL A C 1
ATOM 732 O O . VAL A 1 87 ? 3.411 -2.235 6.338 1.00 94.50 87 VAL A O 1
ATOM 735 N N . LEU A 1 88 ? 1.651 -2.053 4.949 1.00 94.50 88 LEU A N 1
ATOM 736 C CA . LEU A 1 88 ? 2.199 -2.821 3.840 1.00 94.50 88 LEU A CA 1
ATOM 737 C C . LEU A 1 88 ? 2.483 -1.883 2.669 1.00 94.50 88 LEU A C 1
ATOM 739 O O . LEU A 1 88 ? 1.597 -1.156 2.220 1.00 94.50 88 LEU A O 1
ATOM 743 N N . ILE A 1 89 ? 3.709 -1.923 2.156 1.00 93.44 89 ILE A N 1
ATOM 744 C CA . ILE A 1 89 ? 4.127 -1.151 0.985 1.00 93.44 89 ILE A CA 1
ATOM 745 C C . ILE A 1 89 ? 4.584 -2.145 -0.077 1.00 93.44 89 ILE A C 1
ATOM 747 O O . ILE A 1 89 ? 5.497 -2.932 0.166 1.00 93.44 89 ILE A O 1
ATOM 751 N N . SER A 1 90 ? 3.949 -2.117 -1.246 1.00 91.06 90 SER A N 1
ATOM 752 C CA . SER A 1 90 ? 4.341 -2.936 -2.394 1.00 91.06 90 SER A CA 1
ATOM 753 C C . SER A 1 90 ? 4.336 -2.098 -3.664 1.00 91.06 90 SER A C 1
ATOM 755 O O . SER A 1 90 ? 3.321 -1.535 -4.052 1.00 91.06 90 SER A O 1
ATOM 757 N N . GLY A 1 91 ? 5.471 -1.998 -4.338 1.00 88.12 91 GLY A N 1
ATOM 758 C CA . GLY A 1 91 ? 5.536 -1.362 -5.645 1.00 88.12 91 GLY A CA 1
ATOM 759 C C . GLY A 1 91 ? 6.965 -1.224 -6.121 1.00 88.12 91 GLY A C 1
ATOM 760 O O . GLY A 1 91 ? 7.814 -2.018 -5.729 1.00 88.12 91 GLY A O 1
ATOM 761 N N . ALA A 1 92 ? 7.216 -0.236 -6.978 1.00 87.81 92 ALA A N 1
ATOM 762 C CA . ALA A 1 92 ? 8.437 -0.124 -7.777 1.00 87.81 92 ALA A CA 1
ATOM 763 C C . ALA A 1 92 ? 8.597 -1.209 -8.862 1.00 87.81 92 ALA A C 1
ATOM 765 O O . ALA A 1 92 ? 9.598 -1.214 -9.570 1.00 87.81 92 ALA A O 1
ATOM 766 N N . GLY A 1 93 ? 7.607 -2.092 -9.058 1.00 87.00 93 GLY A N 1
ATOM 767 C CA . GLY A 1 93 ? 7.623 -3.057 -10.161 1.00 87.00 93 GLY A CA 1
ATOM 768 C C . GLY A 1 93 ? 7.552 -2.368 -11.527 1.00 87.00 93 GLY A C 1
ATOM 769 O O . GLY A 1 93 ? 8.296 -2.722 -12.437 1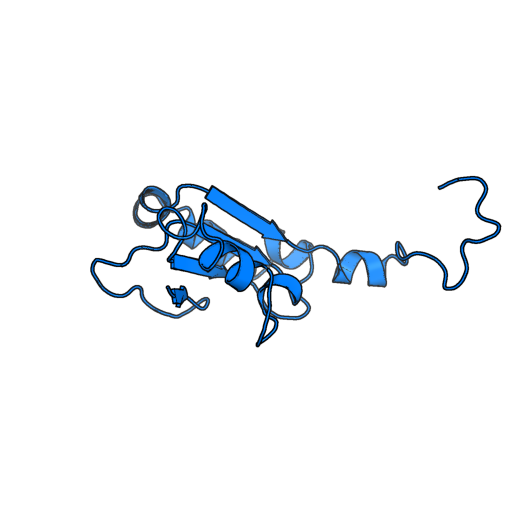.00 87.00 93 GLY A O 1
ATOM 770 N N . ASN A 1 94 ? 6.710 -1.337 -11.649 1.00 88.06 94 ASN A N 1
ATOM 771 C CA . ASN A 1 94 ? 6.613 -0.524 -12.866 1.00 88.06 94 ASN A CA 1
ATOM 772 C C . ASN A 1 94 ? 7.909 0.258 -13.122 1.00 88.06 94 ASN A C 1
ATOM 774 O O . ASN A 1 94 ? 8.421 0.257 -14.237 1.00 88.06 94 ASN A O 1
ATOM 778 N N . ASP A 1 95 ? 8.477 0.855 -12.074 1.00 91.50 95 ASP A N 1
ATOM 779 C CA . ASP A 1 95 ? 9.758 1.557 -12.131 1.00 91.50 95 ASP A CA 1
ATOM 780 C C . ASP A 1 95 ? 10.879 0.600 -12.575 1.00 91.50 95 ASP A C 1
ATOM 782 O O . ASP A 1 95 ? 11.638 0.907 -13.488 1.00 91.50 95 ASP A O 1
ATOM 786 N N . ALA A 1 96 ? 10.949 -0.606 -12.006 1.00 88.44 96 ALA A N 1
ATOM 787 C CA . ALA A 1 96 ? 11.933 -1.615 -12.390 1.00 88.44 96 ALA A CA 1
ATOM 788 C C . ALA A 1 96 ? 11.845 -1.999 -13.876 1.00 88.44 96 ALA A C 1
ATOM 790 O O . ALA A 1 96 ? 12.878 -2.203 -14.513 1.00 88.44 96 ALA A O 1
ATOM 791 N N . VAL A 1 97 ? 10.639 -2.064 -14.450 1.00 86.62 97 VAL A N 1
ATOM 792 C CA . VAL A 1 97 ? 10.458 -2.278 -15.895 1.00 86.62 97 VAL A CA 1
ATOM 793 C C . VAL A 1 97 ? 10.981 -1.082 -16.695 1.00 86.62 97 VAL A C 1
ATOM 795 O O . VAL A 1 97 ? 11.747 -1.285 -17.639 1.00 86.62 97 VAL A O 1
ATOM 798 N N . ASP A 1 98 ? 10.639 0.145 -16.296 1.00 88.06 98 ASP A N 1
ATOM 799 C CA . ASP A 1 98 ? 11.089 1.376 -16.964 1.00 88.06 98 ASP A CA 1
ATOM 800 C C . ASP A 1 98 ? 12.623 1.504 -16.966 1.00 88.06 98 ASP A C 1
ATOM 802 O O . ASP A 1 98 ? 13.228 1.838 -17.987 1.00 88.06 98 ASP A O 1
ATOM 806 N N . TYR A 1 99 ? 13.264 1.170 -15.842 1.00 89.25 99 TYR A N 1
ATOM 807 C CA . TYR A 1 99 ? 14.721 1.178 -15.677 1.00 89.25 99 TYR A CA 1
ATOM 808 C C . TYR A 1 99 ? 15.411 -0.100 -16.177 1.00 89.25 99 TYR A C 1
ATOM 810 O O . TYR A 1 99 ? 16.631 -0.214 -16.067 1.00 89.25 99 TYR A O 1
ATOM 818 N N . ARG A 1 100 ? 14.664 -1.051 -16.756 1.00 86.88 100 ARG A N 1
ATOM 819 C CA . ARG A 1 100 ? 15.181 -2.330 -17.279 1.00 86.88 100 ARG A CA 1
ATOM 820 C C . ARG A 1 100 ? 15.945 -3.157 -16.237 1.00 86.88 100 ARG A C 1
ATOM 822 O O . ARG A 1 100 ? 16.917 -3.828 -16.565 1.00 86.88 100 ARG A O 1
ATOM 829 N N . LEU A 1 101 ? 15.471 -3.145 -14.995 1.00 85.31 101 LEU A N 1
ATOM 830 C CA . LEU A 1 101 ? 15.990 -3.955 -13.886 1.00 85.31 101 LEU A CA 1
ATOM 831 C C . LEU A 1 101 ? 15.439 -5.393 -13.886 1.00 85.31 101 LEU A C 1
ATOM 833 O O . LEU A 1 101 ? 15.730 -6.176 -12.985 1.00 85.31 101 LEU A O 1
ATOM 837 N N . GLY A 1 102 ? 14.601 -5.742 -14.865 1.00 82.38 102 GLY A N 1
ATOM 838 C CA . GLY A 1 102 ? 14.092 -7.099 -15.032 1.00 82.38 102 GLY A CA 1
ATOM 839 C C . GLY A 1 102 ? 15.181 -8.071 -15.488 1.00 82.38 102 GLY A C 1
ATOM 840 O O . GLY A 1 102 ? 16.081 -7.709 -16.245 1.00 82.38 102 GLY A O 1
ATOM 841 N N . LEU A 1 103 ? 15.059 -9.331 -15.068 1.00 82.88 103 LEU A N 1
ATOM 842 C CA . LEU A 1 103 ? 15.918 -10.407 -15.558 1.00 82.88 103 LEU A CA 1
ATOM 843 C C . LEU A 1 103 ? 15.794 -10.556 -17.080 1.00 82.88 103 LEU A C 1
ATOM 845 O O . LEU A 1 103 ? 14.715 -10.390 -17.660 1.00 82.88 103 LEU A O 1
ATOM 849 N N . PHE A 1 104 ? 16.896 -10.926 -17.732 1.00 81.56 104 PHE A N 1
ATOM 850 C CA . PHE A 1 104 ? 16.860 -11.311 -19.137 1.00 81.56 104 PHE A CA 1
ATOM 851 C C . PHE A 1 104 ? 15.959 -12.533 -19.336 1.00 81.56 104 PHE A C 1
ATOM 853 O O . PHE A 1 104 ? 15.827 -13.387 -18.460 1.00 81.56 104 PHE A O 1
ATOM 860 N N . LYS A 1 105 ? 15.399 -12.674 -20.545 1.00 85.00 105 LYS A N 1
ATOM 861 C CA . LYS A 1 105 ? 14.632 -13.874 -20.929 1.00 85.00 105 LYS A CA 1
ATOM 862 C C . LYS A 1 105 ? 15.424 -15.169 -20.724 1.00 85.00 105 LYS A C 1
ATOM 864 O O . LYS A 1 105 ? 14.826 -16.215 -20.501 1.00 85.00 105 LYS A O 1
ATOM 869 N N . ASN A 1 106 ? 16.750 -15.092 -20.831 1.00 87.19 106 ASN A N 1
ATOM 870 C CA . ASN A 1 106 ? 17.653 -16.181 -20.523 1.00 87.19 106 ASN A CA 1
ATOM 871 C C . ASN A 1 106 ? 18.833 -15.666 -19.685 1.00 87.19 106 ASN A C 1
ATOM 873 O O . ASN A 1 106 ? 19.662 -14.909 -20.184 1.00 87.19 106 ASN A O 1
ATOM 877 N N . CYS A 1 107 ? 18.911 -16.116 -18.435 1.00 88.94 107 CYS A N 1
ATOM 878 C CA . CYS A 1 107 ? 20.018 -15.844 -17.518 1.00 88.94 107 CYS A CA 1
ATOM 879 C C . CYS A 1 107 ? 20.975 -17.044 -17.374 1.00 88.94 107 CYS A C 1
ATOM 881 O O . CYS A 1 107 ? 21.787 -17.058 -16.458 1.00 88.94 107 CYS A O 1
ATOM 883 N N . SER A 1 108 ? 20.910 -18.058 -18.247 1.00 91.75 108 SER A N 1
ATOM 884 C CA . SER A 1 108 ? 21.693 -19.301 -18.113 1.00 91.75 108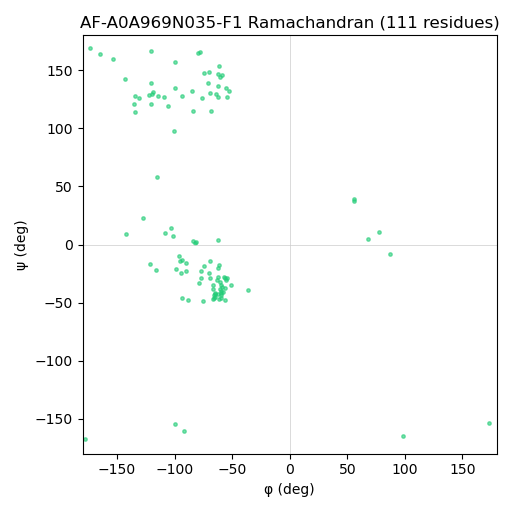 SER A CA 1
ATOM 885 C C . SER A 1 108 ? 23.210 -19.098 -18.157 1.00 91.75 108 SER A C 1
ATOM 887 O O . SER A 1 108 ? 23.951 -19.970 -17.718 1.00 91.75 108 SER A O 1
ATOM 889 N N . ALA A 1 109 ? 23.669 -17.973 -18.708 1.00 90.06 109 ALA A N 1
ATOM 890 C CA . ALA A 1 109 ? 25.077 -17.584 -18.765 1.00 90.06 109 ALA A CA 1
ATOM 891 C C . ALA A 1 109 ? 25.415 -16.418 -17.816 1.00 90.06 109 ALA A C 1
ATOM 893 O O . ALA A 1 109 ? 26.497 -15.845 -17.919 1.00 90.06 109 ALA A O 1
ATOM 894 N N . ALA A 1 110 ? 24.500 -16.031 -16.921 1.00 86.50 110 ALA A N 1
ATOM 895 C CA . ALA A 1 110 ? 24.769 -14.972 -15.959 1.00 86.50 110 ALA A CA 1
ATOM 896 C C . ALA A 1 110 ? 25.820 -15.455 -14.948 1.00 86.50 110 ALA A C 1
ATOM 898 O O . ALA A 1 110 ? 25.583 -16.390 -14.186 1.00 86.50 110 ALA A O 1
ATOM 899 N N . SER A 1 111 ? 26.993 -14.823 -14.956 1.00 82.69 111 SER A N 1
ATOM 900 C CA . SER A 1 111 ? 28.100 -15.106 -14.032 1.00 82.69 111 SER A CA 1
ATOM 901 C C . SER A 1 111 ? 28.212 -14.082 -12.898 1.00 82.69 111 SER A C 1
ATOM 903 O O . SER A 1 111 ? 29.178 -14.098 -12.140 1.00 82.69 111 SER A O 1
ATOM 905 N N . GLY A 1 112 ? 27.242 -13.175 -12.795 1.00 73.25 112 GLY A N 1
ATOM 906 C CA . GLY A 1 112 ? 27.164 -12.134 -11.782 1.00 73.25 112 GLY A CA 1
ATOM 907 C C . GLY A 1 112 ? 25.833 -11.383 -11.867 1.00 73.25 112 GLY A C 1
ATOM 908 O O . GLY A 1 112 ? 25.077 -11.613 -12.820 1.00 73.25 112 GLY A O 1
ATOM 909 N N . PRO A 1 113 ? 25.532 -10.549 -10.857 1.00 61.44 113 PRO A N 1
ATOM 910 C CA . PRO A 1 113 ? 24.456 -9.569 -10.945 1.00 61.44 113 PRO A CA 1
ATOM 911 C C . PRO A 1 113 ? 24.693 -8.555 -12.072 1.00 61.44 113 PRO A C 1
ATOM 913 O O . PRO A 1 113 ? 25.874 -8.277 -12.390 1.00 61.44 113 PRO A O 1
#

Solvent-accessible surface area (backbone atoms only — not comparable to full-atom values): 6511 Å² total; per-residue (Å²): 119,46,77,34,51,85,84,52,80,72,57,89,95,53,67,37,21,28,40,35,40,25,13,42,68,60,54,43,94,67,90,18,58,57,55,54,47,30,64,30,92,91,40,21,84,80,36,27,20,29,38,37,42,66,40,69,76,37,42,51,64,32,53,72,75,33,75,39,23,58,54,50,54,58,48,60,34,74,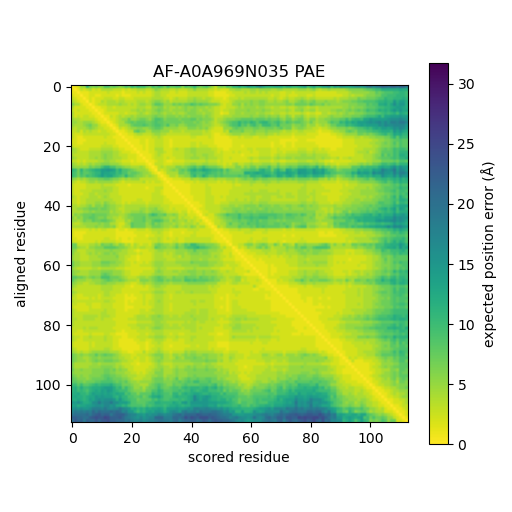87,50,36,76,51,40,79,47,75,47,81,47,65,39,62,54,46,32,56,77,73,63,68,60,80,62,99,71,59,91,81,60,89,64,137

Sequence (113 aa):
MHIYQPKEDWIPGEFASLLAIGDSWFWYPKNNILQALAEHPRLKDPFRNIQMLGYNGAKLEQYVFGKYAKQFTHELRPINRKHYSAVLISGAGNDAVDYRLGLFKNCSAASGP

Secondary structure (DSSP, 8-state):
-EEE-TTPPPPTT---SEEEEESHHHH-SSS-HHHHHHH-TTTHHHHSEEEEEE-TT--HHHHHTSHHHHHHHHHTSHHHHTT-SEEEEE--HHHHHHTT-SPPS--TT----

Radius of gyration: 16.35 Å; Cα contacts (8 Å, |Δi|>4): 168; chains: 1; bounding box: 47×32×37 Å

Foldseek 3Di:
DEAAELPRDDDVPRAAQEEEEEACQQAPPPDHPLVCQCPPPVRVPNGVYYHYFYYHLDAPCCCVPNPRVVSVVVCCPPVNVVNYPYYHYDYCPNVCVVVVVDDDPDCPVPPDD

Nearest PDB structures (foldseek):
  3bzw-assembly1_A  TM=6.522E-01  e=4.442E-01  Bacteroides thetaiotaomicron VPI-5482
  1ivn-assembly1_A  TM=4.632E-01  e=2.608E-01  Escherichia coli
  1j00-assembly1_A  TM=4.276E-01  e=2.608E-01  Escherichia coli
  1jrl-assembly1_A  TM=4.646E-01  e=7.566E-01  Escherichia coli